Protein AF-A0A2T9ZPB0-F1 (afdb_monomer)

Sequence (133 aa):
HLSFKIADLP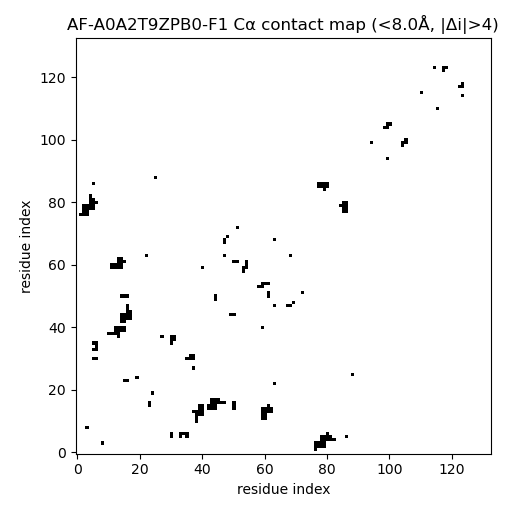ATPIILTGGGCGLNAALTTILKSKGVELHAYAGQALTYQVIEDWVSLGIGAGILPKAKISAENKASYPLFMEKDEPACFSFEWSWQPECTEHAHVKSFIDYIQTTVPALVSGQAKTADQQGVG

Radius of gyration: 19.58 Å; Cα contacts (8 Å, |Δi|>4): 117; chains: 1; bounding box: 45×32×64 Å

pLDDT: mean 84.27, std 14.15, range [34.09, 96.69]

Secondary structure (DSSP, 8-state):
---EEGGG--SSPEEEESSS-HHHHHHHHHHHHTT----EEEEEESSHHHHHHHHHTTS-B----GGGS-TT------EEEETTEE----------GGGGGSHHHHHHHHHHHHHHHHHHTT-PPPS------

Foldseek 3Di:
DDEAELLRDDPFAEAAAPDDDVVVVLNCVLNVVSVHDHRHDPDHDNAVVSSVVCVVVVNGHYDDDPVRDDPPDPPDDFYANDVVHTDDDDDDDDDDPVCCPDPVNVVVVVCCVPQVVCVVVVNHDPPPDPDDD

Mean predicted aligned error: 8.41 Å

Solvent-accessible surface area (backbone atoms only — not comparable to full-atom values): 8585 Å² total; per-residue (Å²): 131,83,74,42,34,65,78,64,61,69,93,61,28,34,49,42,68,59,70,96,48,68,63,61,54,49,50,52,53,57,34,50,76,64,73,36,82,85,54,61,39,95,63,61,24,91,44,67,67,49,32,54,55,41,34,75,70,65,77,34,40,66,87,72,59,78,93,66,55,60,90,81,62,81,86,75,69,68,50,17,69,47,92,97,35,70,64,78,82,85,86,79,91,82,77,62,78,80,53,54,74,40,68,71,47,39,54,50,52,56,46,48,71,64,45,47,62,31,49,76,71,72,65,58,76,79,94,78,85,87,80,92,131

Structure (mmCIF, N/CA/C/O backbone):
data_AF-A0A2T9ZPB0-F1
#
_entry.id   AF-A0A2T9ZPB0-F1
#
loop_
_atom_site.group_PDB
_atom_site.id
_atom_site.type_symbol
_atom_site.label_atom_id
_atom_site.label_alt_id
_atom_site.label_comp_id
_atom_site.label_asym_id
_atom_site.label_entity_id
_atom_site.label_seq_id
_atom_site.pdbx_PDB_ins_code
_atom_site.Cartn_x
_atom_site.Cartn_y
_atom_site.Cartn_z
_atom_site.occupancy
_atom_site.B_iso_or_equiv
_atom_site.auth_seq_id
_atom_site.auth_comp_id
_atom_site.auth_asym_id
_atom_site.auth_atom_id
_atom_site.pdbx_PDB_model_num
ATOM 1 N N . HIS A 1 1 ? -15.042 14.788 9.660 1.00 48.44 1 HIS A N 1
ATOM 2 C CA . HIS A 1 1 ? -14.407 13.672 8.933 1.00 48.44 1 HIS A CA 1
ATOM 3 C C . HIS A 1 1 ? -13.489 12.980 9.927 1.00 48.44 1 HIS A C 1
ATOM 5 O O . HIS A 1 1 ? -12.721 13.687 10.568 1.00 48.44 1 HIS A O 1
ATOM 11 N N . LEU A 1 2 ? -13.631 11.673 10.155 1.00 58.41 2 LEU A N 1
ATOM 12 C CA . LEU A 1 2 ? -12.705 10.942 11.025 1.00 58.41 2 LEU A CA 1
ATOM 13 C C . LEU A 1 2 ? -11.356 10.866 10.300 1.00 58.41 2 LEU A C 1
ATOM 15 O O . LEU A 1 2 ? -11.298 10.378 9.170 1.00 58.41 2 LEU A O 1
ATOM 19 N N . SER A 1 3 ? -10.317 11.423 10.915 1.00 67.12 3 SER A N 1
ATOM 20 C CA . SER A 1 3 ? -8.932 11.307 10.460 1.00 67.12 3 SER A CA 1
ATOM 21 C C . SER A 1 3 ? -8.243 10.325 11.391 1.00 67.12 3 SER A C 1
ATOM 23 O O . SER A 1 3 ? -8.149 10.594 12.587 1.00 67.12 3 SER A O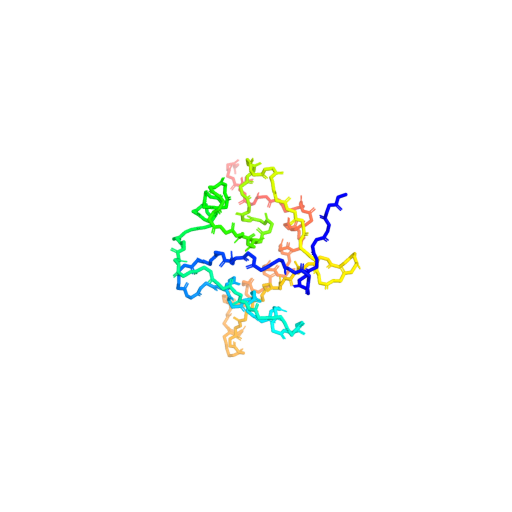 1
ATOM 25 N N . PHE A 1 4 ? -7.792 9.190 10.862 1.00 80.56 4 PHE A N 1
ATOM 26 C CA . PHE A 1 4 ? -7.016 8.229 11.639 1.00 80.56 4 PHE A CA 1
ATOM 27 C C . PHE A 1 4 ? -5.539 8.532 11.443 1.00 80.56 4 PHE A C 1
ATOM 29 O O . PHE A 1 4 ? -5.060 8.573 10.307 1.00 80.56 4 PHE A O 1
ATOM 36 N N . LYS A 1 5 ? -4.818 8.755 12.541 1.00 90.69 5 LYS A N 1
ATOM 37 C CA . LYS A 1 5 ? -3.360 8.721 12.500 1.00 90.69 5 LYS A CA 1
ATOM 38 C C . LYS A 1 5 ? -2.892 7.280 12.601 1.00 90.69 5 LYS A C 1
ATOM 40 O O . LYS A 1 5 ? -3.533 6.467 13.259 1.00 90.69 5 LYS A O 1
ATOM 45 N N . ILE A 1 6 ? -1.736 6.987 12.021 1.00 89.44 6 ILE A N 1
ATOM 46 C CA . ILE A 1 6 ? -1.095 5.675 12.169 1.00 89.44 6 ILE A CA 1
ATOM 47 C C . ILE A 1 6 ? -0.826 5.334 13.635 1.00 89.44 6 ILE A C 1
ATOM 49 O O . ILE A 1 6 ? -1.002 4.186 14.028 1.00 89.44 6 ILE A O 1
ATOM 53 N N . ALA A 1 7 ? -0.464 6.331 14.444 1.00 88.06 7 ALA A N 1
ATOM 54 C CA . ALA A 1 7 ? -0.258 6.170 15.883 1.00 88.06 7 ALA A CA 1
ATOM 55 C C . ALA A 1 7 ? -1.541 5.820 16.660 1.00 88.06 7 ALA A C 1
ATOM 57 O O . ALA A 1 7 ? -1.459 5.222 17.727 1.00 88.06 7 ALA A O 1
ATOM 58 N N . ASP A 1 8 ? -2.709 6.156 16.107 1.00 87.88 8 ASP A N 1
ATOM 59 C CA . ASP A 1 8 ? -4.010 6.064 16.776 1.00 87.88 8 ASP A CA 1
ATOM 60 C C . ASP A 1 8 ? -4.889 4.957 16.165 1.00 87.88 8 ASP A C 1
ATOM 62 O O . ASP A 1 8 ? -6.122 5.015 16.227 1.00 87.88 8 ASP A O 1
ATOM 66 N N . LEU A 1 9 ? -4.274 3.963 15.513 1.00 85.88 9 LEU A N 1
ATOM 67 C CA . LEU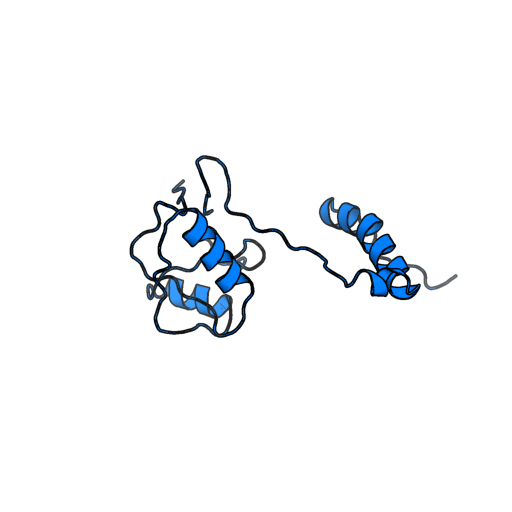 A 1 9 ? -5.016 2.846 14.938 1.00 85.88 9 LEU A CA 1
ATOM 68 C C . LEU A 1 9 ? -5.723 2.042 16.044 1.00 85.88 9 LEU A C 1
ATOM 70 O O . LEU A 1 9 ? -5.131 1.764 17.089 1.00 85.88 9 LEU A O 1
ATOM 74 N N . PRO A 1 10 ? -6.988 1.639 15.831 1.00 85.06 10 PRO A N 1
ATOM 75 C CA . PRO A 1 10 ? -7.696 0.803 16.788 1.00 85.06 10 PRO A CA 1
ATOM 76 C C . PRO A 1 10 ? -7.054 -0.587 16.872 1.00 85.06 10 PRO A C 1
ATOM 78 O O . PRO A 1 10 ? -6.433 -1.054 15.922 1.00 85.06 10 PRO A O 1
ATOM 81 N N . ALA A 1 11 ? -7.321 -1.316 17.959 1.00 87.62 11 ALA A N 1
ATOM 82 C CA . ALA A 1 11 ? -6.862 -2.700 18.150 1.00 87.62 11 ALA A CA 1
ATOM 83 C C . ALA A 1 11 ? -7.485 -3.722 17.169 1.00 87.62 11 ALA A C 1
ATOM 85 O O . ALA A 1 11 ? -7.273 -4.926 17.300 1.00 87.62 11 ALA A O 1
ATOM 86 N N . THR A 1 12 ? -8.292 -3.263 16.209 1.00 92.19 12 THR A N 1
ATOM 87 C CA . THR A 1 12 ? -8.868 -4.114 15.164 1.00 92.19 12 THR A CA 1
ATOM 88 C C . THR A 1 12 ? -7.740 -4.682 14.301 1.00 92.19 12 THR A C 1
ATOM 90 O O . THR A 1 12 ? -6.911 -3.909 13.819 1.00 92.19 12 THR A O 1
ATOM 93 N N . PRO A 1 13 ? -7.694 -6.004 14.072 1.00 94.75 13 PRO A N 1
ATOM 94 C CA . PRO A 1 13 ? -6.613 -6.602 13.307 1.00 94.75 13 PRO A CA 1
ATOM 95 C C . PRO A 1 13 ? -6.630 -6.128 11.848 1.00 94.75 13 PRO A C 1
ATOM 97 O O . PRO A 1 13 ? -7.689 -6.030 11.220 1.00 94.75 13 PRO A O 1
ATOM 100 N N . ILE A 1 14 ? -5.445 -5.862 11.302 1.00 94.44 14 ILE A N 1
ATOM 101 C CA . ILE A 1 14 ? -5.241 -5.452 9.914 1.00 94.44 14 ILE A CA 1
ATOM 102 C C . ILE A 1 14 ? -5.133 -6.693 9.029 1.00 94.44 14 ILE A C 1
ATOM 104 O O . ILE A 1 14 ? -4.279 -7.556 9.237 1.00 94.44 14 ILE A O 1
ATOM 108 N N . ILE A 1 15 ? -5.990 -6.775 8.019 1.00 95.38 15 ILE A N 1
ATOM 109 C CA . ILE A 1 15 ? -5.967 -7.838 7.019 1.00 95.38 15 ILE A CA 1
ATOM 110 C C . ILE A 1 15 ? -4.861 -7.525 6.013 1.00 95.38 15 ILE A C 1
ATOM 112 O O . ILE A 1 15 ? -4.833 -6.454 5.404 1.00 95.38 15 ILE A O 1
ATOM 116 N N . LEU A 1 16 ? -3.949 -8.477 5.834 1.00 93.62 16 LEU A N 1
ATOM 117 C CA . LEU A 1 16 ? -2.825 -8.370 4.911 1.00 93.62 16 LEU A CA 1
ATOM 118 C C . LEU A 1 16 ? -3.017 -9.301 3.716 1.00 93.62 16 LEU A C 1
ATOM 120 O O . LEU A 1 16 ? -3.719 -10.313 3.789 1.00 93.62 16 LEU A O 1
ATOM 124 N N . THR A 1 17 ? -2.346 -8.976 2.615 1.00 90.81 17 THR A N 1
ATOM 125 C CA . THR A 1 17 ? -2.253 -9.901 1.479 1.00 90.81 17 THR A CA 1
ATOM 126 C C . THR A 1 17 ? -1.270 -11.036 1.771 1.00 90.81 17 THR A C 1
ATOM 128 O O . THR A 1 17 ? -0.334 -10.865 2.556 1.00 90.81 17 THR A O 1
ATOM 131 N N . GLY A 1 18 ? -1.470 -12.197 1.149 1.00 82.12 18 GLY A N 1
ATOM 132 C CA . GLY A 1 18 ? -0.549 -13.325 1.261 1.00 82.12 18 GLY A CA 1
ATOM 133 C C . GLY A 1 18 ? 0.716 -13.149 0.422 1.00 82.12 18 GLY A C 1
ATOM 134 O O . GLY A 1 18 ? 0.625 -12.898 -0.774 1.00 82.12 18 GLY A O 1
ATOM 135 N N . GLY A 1 19 ? 1.883 -13.326 1.057 1.00 60.78 19 GLY A N 1
ATOM 136 C CA . GLY A 1 19 ? 3.207 -13.404 0.421 1.00 60.78 19 GLY A CA 1
ATOM 137 C C . GLY A 1 19 ? 3.765 -12.085 -0.136 1.00 60.78 19 GLY A C 1
ATOM 138 O O . GLY A 1 19 ? 3.080 -11.378 -0.857 1.00 60.78 19 GLY A O 1
ATOM 139 N N . GLY A 1 20 ? 5.032 -11.771 0.181 1.00 60.25 20 GLY A N 1
ATOM 140 C CA . GLY A 1 20 ? 5.953 -10.897 -0.583 1.00 60.25 20 GLY A CA 1
ATOM 141 C C . GLY A 1 20 ? 5.495 -9.503 -1.045 1.00 60.25 20 GLY A C 1
ATOM 142 O O . GLY A 1 20 ? 6.225 -8.847 -1.783 1.00 60.25 20 GLY A O 1
ATOM 143 N N . CYS A 1 21 ? 4.305 -9.044 -0.669 1.00 71.38 21 CYS A N 1
ATOM 144 C CA . CYS A 1 21 ? 3.709 -7.847 -1.227 1.00 71.38 21 CYS A CA 1
ATOM 145 C C . CYS A 1 21 ? 4.415 -6.614 -0.668 1.00 71.38 21 CYS A C 1
ATOM 147 O O . CYS A 1 21 ? 4.496 -6.432 0.551 1.00 71.38 21 CYS A O 1
ATOM 149 N N . GLY A 1 22 ? 4.882 -5.739 -1.565 1.00 82.62 22 GLY A N 1
ATOM 150 C CA . GLY A 1 22 ? 5.530 -4.479 -1.196 1.00 82.62 22 GLY A CA 1
ATOM 151 C C . GLY A 1 22 ? 4.681 -3.622 -0.252 1.00 82.62 22 GLY A C 1
ATOM 152 O O . GLY A 1 22 ? 5.233 -2.913 0.582 1.00 82.62 22 GLY A O 1
ATOM 153 N N . LEU A 1 23 ? 3.348 -3.756 -0.296 1.00 88.75 23 LEU A N 1
ATOM 154 C CA . LEU A 1 23 ? 2.452 -3.078 0.640 1.00 88.75 23 LEU A CA 1
ATOM 155 C C . LEU A 1 23 ? 2.632 -3.559 2.086 1.00 88.75 23 LEU A C 1
ATOM 157 O O . LEU A 1 23 ? 2.730 -2.730 2.984 1.00 88.75 23 LEU A O 1
ATOM 161 N N . ASN A 1 24 ? 2.712 -4.871 2.330 1.00 89.88 24 ASN A N 1
ATOM 162 C CA . ASN A 1 24 ? 2.889 -5.401 3.687 1.00 89.88 24 ASN A CA 1
ATOM 163 C C . ASN A 1 24 ? 4.218 -4.912 4.289 1.00 89.88 24 ASN A C 1
ATOM 165 O O . ASN A 1 24 ? 4.276 -4.544 5.465 1.00 89.88 24 ASN A O 1
ATOM 169 N N . ALA A 1 25 ? 5.277 -4.874 3.471 1.00 88.44 25 ALA A N 1
ATOM 170 C CA . ALA A 1 25 ? 6.577 -4.341 3.867 1.00 88.44 25 ALA A CA 1
ATOM 171 C C . ALA A 1 25 ? 6.507 -2.832 4.154 1.00 88.44 25 ALA A C 1
ATOM 173 O O . ALA A 1 25 ? 6.974 -2.395 5.204 1.00 88.44 25 ALA A O 1
ATOM 174 N N . ALA A 1 26 ? 5.869 -2.050 3.276 1.00 89.31 26 ALA A N 1
ATOM 175 C CA . ALA A 1 26 ? 5.683 -0.614 3.469 1.00 89.31 26 ALA A CA 1
ATOM 176 C C . ALA A 1 26 ? 4.905 -0.310 4.758 1.00 89.31 26 ALA A C 1
ATOM 178 O O . ALA A 1 26 ? 5.366 0.485 5.573 1.00 89.31 26 ALA A O 1
ATOM 179 N N . LEU A 1 27 ? 3.781 -0.994 4.995 1.00 90.25 27 LEU A N 1
ATOM 180 C CA . LEU A 1 27 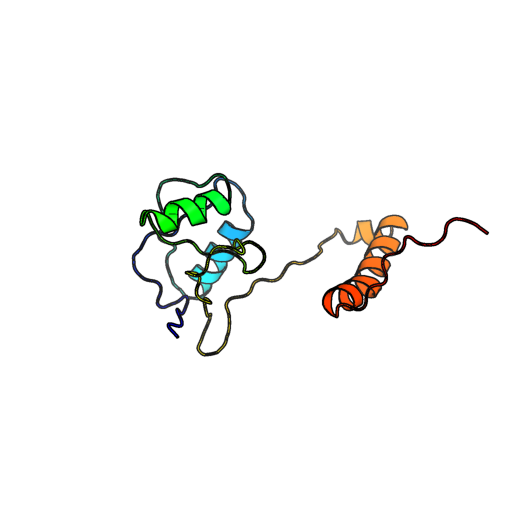? 2.996 -0.841 6.223 1.00 90.25 27 LEU A CA 1
ATOM 181 C C . LEU A 1 27 ? 3.818 -1.194 7.460 1.00 90.25 27 LEU A C 1
ATOM 183 O O . LEU A 1 27 ? 3.850 -0.419 8.410 1.00 90.25 27 LEU A O 1
ATOM 187 N N . THR A 1 28 ? 4.541 -2.315 7.433 1.00 90.31 28 THR A N 1
ATOM 188 C CA . THR A 1 28 ? 5.415 -2.713 8.546 1.00 90.31 28 THR A CA 1
ATOM 189 C C . THR A 1 28 ? 6.455 -1.635 8.852 1.00 90.31 28 THR A C 1
ATOM 191 O O . THR A 1 28 ? 6.657 -1.294 10.015 1.00 90.31 28 THR A O 1
ATOM 194 N N . THR A 1 29 ? 7.104 -1.076 7.828 1.00 90.06 29 THR A N 1
ATOM 195 C CA . THR A 1 29 ? 8.103 -0.009 7.986 1.00 90.06 29 THR A CA 1
ATOM 196 C C . THR A 1 29 ? 7.485 1.269 8.547 1.00 90.06 29 THR A C 1
ATOM 198 O O . THR A 1 29 ? 8.040 1.858 9.473 1.00 90.06 29 THR A O 1
ATOM 201 N N . ILE A 1 30 ? 6.327 1.684 8.028 1.00 90.62 30 ILE A N 1
ATOM 202 C CA . ILE A 1 30 ? 5.645 2.907 8.461 1.00 90.62 30 ILE A CA 1
ATOM 203 C C . ILE A 1 30 ? 5.140 2.779 9.907 1.00 90.62 30 ILE A C 1
ATOM 205 O O . ILE A 1 30 ? 5.327 3.695 10.702 1.00 90.62 30 ILE A O 1
ATOM 209 N N . LEU A 1 31 ? 4.530 1.651 10.280 1.00 90.75 31 LEU A N 1
ATOM 210 C CA . LEU A 1 31 ? 4.057 1.445 11.652 1.00 90.75 31 LEU A CA 1
ATOM 211 C C . LEU A 1 31 ? 5.234 1.393 12.636 1.00 90.75 31 LEU A C 1
ATOM 213 O O . LEU A 1 31 ? 5.212 2.075 13.661 1.00 90.75 31 LEU A O 1
ATOM 217 N N . LYS A 1 32 ? 6.314 0.679 12.282 1.00 90.75 32 LYS A N 1
ATOM 218 C CA . LYS A 1 32 ? 7.537 0.630 13.097 1.00 90.75 32 LYS A CA 1
ATOM 219 C C . LYS A 1 32 ? 8.175 2.004 13.293 1.00 90.75 32 LYS A C 1
ATOM 221 O O . LYS A 1 32 ? 8.626 2.288 14.398 1.00 90.75 32 LYS A O 1
ATOM 226 N N . SER A 1 33 ? 8.199 2.866 12.272 1.00 90.44 33 SER A N 1
ATOM 227 C CA . SER A 1 33 ? 8.770 4.218 12.402 1.00 90.44 33 SER A CA 1
ATOM 228 C C . SER A 1 33 ? 7.982 5.115 13.365 1.00 90.44 33 SER A C 1
ATOM 230 O O . SER A 1 33 ? 8.533 6.079 13.895 1.00 90.44 33 SER A O 1
ATOM 232 N N . LYS A 1 34 ? 6.719 4.769 13.642 1.00 90.06 34 LYS A N 1
ATOM 233 C CA . LYS A 1 34 ? 5.853 5.420 14.634 1.00 90.06 34 LYS A CA 1
ATOM 234 C C . LYS A 1 34 ? 5.775 4.674 15.972 1.00 90.06 34 LYS A C 1
ATOM 236 O O . LYS A 1 34 ? 5.026 5.093 16.845 1.00 90.06 34 LYS A O 1
ATOM 241 N N . GLY A 1 35 ? 6.537 3.591 16.149 1.00 89.75 35 GLY A N 1
ATOM 242 C CA . GLY A 1 35 ? 6.501 2.774 17.366 1.00 89.75 35 GLY A CA 1
ATOM 243 C C . GLY A 1 35 ? 5.196 1.993 17.553 1.00 89.75 35 GLY A C 1
ATOM 244 O O . GLY A 1 35 ? 4.887 1.590 18.670 1.00 89.75 35 GLY A O 1
ATOM 245 N N . VAL A 1 36 ? 4.433 1.785 16.477 1.00 90.75 36 VAL A N 1
ATOM 246 C CA . VAL A 1 36 ? 3.167 1.045 16.483 1.00 90.75 36 VAL A CA 1
ATOM 247 C C . VAL A 1 36 ? 3.429 -0.394 16.058 1.00 90.75 36 VAL A C 1
ATOM 249 O O . VAL A 1 36 ? 4.113 -0.651 15.065 1.00 90.75 36 VAL A O 1
ATOM 252 N N . GLU A 1 37 ? 2.871 -1.350 16.792 1.00 88.31 37 GLU A N 1
ATOM 253 C CA . GLU A 1 37 ? 2.920 -2.755 16.405 1.00 88.31 37 GLU A CA 1
ATOM 254 C C . GLU A 1 37 ? 1.819 -3.071 15.383 1.00 88.31 37 GLU A C 1
ATOM 256 O O . GLU A 1 37 ? 0.657 -2.708 15.556 1.00 88.31 37 GLU A O 1
ATOM 261 N N . LEU A 1 38 ? 2.175 -3.775 14.306 1.00 88.94 38 LEU A N 1
ATOM 262 C CA . LEU A 1 38 ? 1.202 -4.239 13.320 1.00 88.94 38 LEU A CA 1
ATOM 263 C C . LEU A 1 38 ? 0.468 -5.473 13.854 1.00 88.94 38 LEU A C 1
ATOM 265 O O . LEU A 1 38 ? 0.999 -6.582 13.829 1.00 88.94 38 LEU A O 1
ATOM 269 N N . HIS A 1 39 ? -0.771 -5.288 14.296 1.00 91.75 39 HIS A N 1
ATOM 270 C CA . HIS A 1 39 ? -1.645 -6.386 14.702 1.00 91.75 39 HIS A CA 1
ATOM 271 C C . HIS A 1 39 ? -2.321 -6.992 13.472 1.00 91.75 39 HIS A C 1
ATOM 273 O O . HIS A 1 39 ? -3.351 -6.505 13.015 1.00 91.75 39 HIS A O 1
ATOM 279 N N . ALA A 1 40 ? -1.717 -8.028 12.893 1.00 92.75 40 ALA A N 1
ATOM 280 C CA . ALA A 1 40 ? -2.235 -8.664 11.686 1.00 92.75 40 ALA A CA 1
ATOM 281 C C . ALA A 1 40 ? -3.361 -9.665 11.992 1.00 92.75 40 ALA A C 1
ATOM 283 O O . ALA A 1 40 ? -3.290 -10.434 12.952 1.00 92.75 40 ALA A O 1
ATOM 284 N N . TYR A 1 41 ? -4.377 -9.705 11.130 1.00 95.12 41 TYR A N 1
ATOM 285 C CA . TYR A 1 41 ? -5.318 -10.823 11.083 1.00 95.12 41 TYR A CA 1
ATOM 286 C C . TYR A 1 41 ? -4.569 -12.104 10.680 1.00 95.12 41 TYR A C 1
ATOM 288 O O . TYR A 1 41 ? -3.701 -12.071 9.809 1.00 95.12 41 TYR A O 1
ATOM 296 N N . ALA A 1 42 ? -4.894 -13.235 11.314 1.00 91.69 42 ALA A N 1
ATOM 297 C CA . ALA A 1 42 ? -4.167 -14.491 11.105 1.00 91.69 42 ALA A CA 1
ATOM 298 C C . ALA A 1 42 ? -4.335 -15.059 9.682 1.00 91.69 42 ALA A C 1
ATOM 300 O O . ALA A 1 42 ? -3.449 -15.753 9.182 1.00 91.69 42 ALA A O 1
ATOM 301 N N . GLY A 1 43 ? -5.469 -14.776 9.033 1.00 92.50 43 GLY A N 1
ATOM 302 C CA . GLY A 1 43 ? -5.705 -15.133 7.637 1.00 92.50 43 GLY A CA 1
ATOM 303 C C . GLY A 1 43 ? -5.051 -14.149 6.668 1.00 92.50 43 GLY A C 1
ATOM 304 O O . GLY A 1 43 ? -4.865 -12.973 6.973 1.00 92.50 43 GLY A O 1
ATOM 305 N N . GLN A 1 44 ? -4.742 -14.626 5.465 1.00 92.50 44 GLN A N 1
ATOM 306 C CA . GLN A 1 44 ? -4.161 -13.810 4.402 1.00 92.50 44 GLN A CA 1
ATOM 307 C C . GLN A 1 44 ? -5.123 -13.707 3.222 1.00 92.50 44 GLN A C 1
ATOM 309 O O . GLN A 1 44 ? -5.615 -14.718 2.720 1.00 92.50 44 GLN A O 1
ATOM 314 N N . ALA A 1 45 ? -5.374 -12.481 2.772 1.00 93.12 45 ALA A N 1
ATOM 315 C CA . ALA A 1 45 ? -6.180 -12.224 1.589 1.00 93.12 45 ALA A CA 1
ATOM 316 C C . ALA A 1 45 ? -5.369 -12.486 0.310 1.00 93.12 45 ALA A C 1
ATOM 318 O O . ALA A 1 45 ? -4.182 -12.167 0.230 1.00 93.12 45 ALA A O 1
ATOM 319 N N . LEU A 1 46 ? -6.014 -13.030 -0.723 1.00 91.06 46 LEU A N 1
ATOM 320 C CA . LEU A 1 46 ? -5.357 -13.291 -2.012 1.00 91.06 46 LEU A CA 1
ATOM 321 C C . LEU A 1 46 ? -5.191 -12.024 -2.860 1.00 91.06 46 LEU A C 1
ATOM 323 O O . LEU A 1 46 ? -4.266 -11.930 -3.662 1.00 91.06 46 LEU A O 1
ATOM 327 N N . THR A 1 47 ? -6.087 -11.050 -2.701 1.00 91.50 47 THR A N 1
ATOM 328 C CA . THR A 1 47 ? -6.105 -9.804 -3.476 1.00 91.50 47 THR A CA 1
ATOM 329 C C . THR A 1 47 ? -6.583 -8.642 -2.608 1.00 91.50 47 THR A C 1
ATOM 331 O O . THR A 1 47 ? -7.157 -8.852 -1.539 1.00 91.50 47 THR A O 1
ATOM 334 N N . TYR A 1 48 ? -6.392 -7.405 -3.077 1.00 93.25 48 TYR A N 1
ATOM 335 C CA . TYR A 1 48 ? -6.954 -6.227 -2.407 1.00 93.25 48 TYR A CA 1
ATOM 336 C C . TYR A 1 48 ? -8.486 -6.238 -2.386 1.00 93.25 48 TYR A C 1
ATOM 338 O O . TYR A 1 48 ? -9.064 -5.851 -1.379 1.00 93.25 48 TYR A O 1
ATOM 346 N N . GLN A 1 49 ? -9.136 -6.779 -3.423 1.00 93.38 49 GLN A N 1
ATOM 347 C CA . GLN A 1 49 ? -10.591 -6.940 -3.426 1.00 93.38 49 GLN A CA 1
ATOM 348 C C . GLN A 1 49 ? -11.057 -7.838 -2.274 1.00 93.38 49 GLN A C 1
ATOM 350 O O . GLN A 1 49 ? -11.983 -7.485 -1.559 1.00 93.38 49 GLN A O 1
ATOM 355 N N . VAL A 1 50 ? -10.356 -8.950 -2.024 1.00 94.81 50 VAL A N 1
ATOM 356 C CA . VAL A 1 50 ? -10.676 -9.842 -0.897 1.00 94.81 50 VAL A CA 1
ATOM 357 C C . VAL A 1 50 ? -10.500 -9.133 0.452 1.00 94.81 50 VAL A C 1
ATOM 359 O O . VAL A 1 50 ? -11.258 -9.403 1.380 1.00 94.81 50 VAL A O 1
ATOM 362 N N . ILE A 1 51 ? -9.545 -8.199 0.572 1.00 95.31 51 ILE A N 1
ATOM 363 C CA . ILE A 1 51 ? -9.431 -7.348 1.768 1.00 95.31 51 ILE A CA 1
ATOM 364 C C . ILE A 1 51 ? -10.689 -6.494 1.928 1.00 95.31 51 ILE A C 1
ATOM 366 O O . ILE A 1 51 ? -11.263 -6.474 3.012 1.00 95.31 51 ILE A O 1
ATOM 370 N N . GLU A 1 52 ? -11.127 -5.805 0.873 1.00 95.88 52 GLU A N 1
ATOM 371 C CA . GLU A 1 52 ? -12.336 -4.971 0.919 1.00 95.88 52 GLU A CA 1
ATOM 372 C C . GLU A 1 52 ? -13.583 -5.793 1.278 1.00 95.88 52 GLU A C 1
ATOM 374 O O . GLU A 1 52 ? -14.358 -5.384 2.146 1.00 95.88 52 GLU A O 1
ATOM 379 N N . ASP A 1 53 ? -13.722 -6.987 0.701 1.00 95.44 53 ASP A N 1
ATOM 380 C CA . ASP A 1 53 ? -14.821 -7.903 0.999 1.00 95.44 53 ASP A CA 1
ATOM 381 C C . ASP A 1 53 ? -14.810 -8.304 2.485 1.00 95.44 53 ASP A C 1
ATOM 383 O O . ASP A 1 53 ? -15.827 -8.207 3.171 1.00 95.44 53 ASP A O 1
ATOM 387 N N . TRP A 1 54 ? -13.656 -8.687 3.037 1.00 96.69 54 TRP A N 1
ATOM 388 C CA . TRP A 1 54 ? -13.538 -9.079 4.447 1.00 96.69 54 TRP A CA 1
ATOM 389 C C . TRP A 1 54 ? -13.742 -7.915 5.421 1.00 96.69 54 TRP A C 1
ATOM 391 O O . TRP A 1 54 ? -14.318 -8.109 6.495 1.00 96.69 54 TRP A O 1
ATOM 401 N N . VAL A 1 55 ? -13.322 -6.703 5.047 1.00 95.69 55 VAL A N 1
ATOM 402 C CA . VAL A 1 55 ? -13.619 -5.478 5.805 1.00 95.69 55 VAL A CA 1
ATOM 403 C C . VAL A 1 55 ? -15.125 -5.223 5.833 1.00 95.69 55 VAL A C 1
ATOM 405 O O . VAL A 1 55 ? -15.669 -4.927 6.895 1.00 95.69 55 VAL A O 1
ATOM 408 N N . SER A 1 56 ? -15.822 -5.401 4.705 1.00 94.88 56 SER A N 1
ATOM 409 C CA . SER A 1 56 ? -17.280 -5.226 4.629 1.00 94.88 56 SER A CA 1
ATOM 410 C C . SER A 1 56 ? -18.050 -6.221 5.510 1.00 94.88 56 SER A C 1
ATOM 412 O O . SER A 1 56 ? -19.127 -5.902 6.011 1.00 94.88 56 SER A O 1
ATOM 414 N N . LEU A 1 57 ? -17.465 -7.399 5.756 1.00 95.44 57 LEU A N 1
ATOM 415 C CA . LEU A 1 57 ? -17.989 -8.426 6.659 1.00 95.44 57 LEU A CA 1
ATOM 416 C C . LEU A 1 57 ? -17.619 -8.195 8.136 1.00 95.44 57 LEU A C 1
ATOM 418 O O . LEU A 1 57 ? -18.059 -8.955 8.996 1.00 95.44 57 LEU A O 1
ATOM 422 N N . GLY A 1 58 ? -16.810 -7.178 8.450 1.00 94.62 58 GLY A N 1
ATOM 423 C CA . GLY A 1 58 ? -16.402 -6.862 9.822 1.00 94.62 58 GLY A CA 1
ATOM 424 C C . GLY A 1 58 ? -15.340 -7.798 10.413 1.00 94.62 58 GLY A C 1
ATOM 425 O O . GLY A 1 58 ? -15.190 -7.850 11.631 1.00 94.62 58 GLY A O 1
ATOM 426 N N . ILE A 1 59 ? -14.597 -8.536 9.582 1.00 95.62 59 ILE A N 1
ATOM 427 C CA . ILE A 1 59 ? -13.552 -9.480 10.031 1.00 95.62 59 ILE A CA 1
ATOM 428 C C . ILE A 1 59 ? -12.327 -8.740 10.598 1.00 95.62 59 ILE A C 1
ATOM 430 O O . ILE A 1 59 ? -11.643 -9.235 11.494 1.00 95.62 59 ILE A O 1
ATOM 434 N N . GLY A 1 60 ? -12.047 -7.550 10.074 1.00 94.62 60 GLY A N 1
ATOM 435 C CA . GLY A 1 60 ? -10.914 -6.718 10.455 1.00 94.62 60 GLY A CA 1
ATOM 436 C C . GLY A 1 60 ? -10.912 -5.406 9.678 1.00 94.62 60 GLY A C 1
ATOM 437 O O . GLY A 1 60 ? -11.908 -5.040 9.055 1.00 94.62 60 GLY A O 1
ATOM 438 N N . ALA A 1 61 ? -9.781 -4.706 9.699 1.00 94.44 61 ALA A N 1
ATOM 439 C CA . ALA A 1 61 ? -9.570 -3.475 8.944 1.00 94.44 61 ALA A CA 1
ATOM 440 C C . ALA A 1 61 ? -8.601 -3.696 7.773 1.00 94.44 61 ALA A C 1
ATOM 442 O O . ALA A 1 61 ? -7.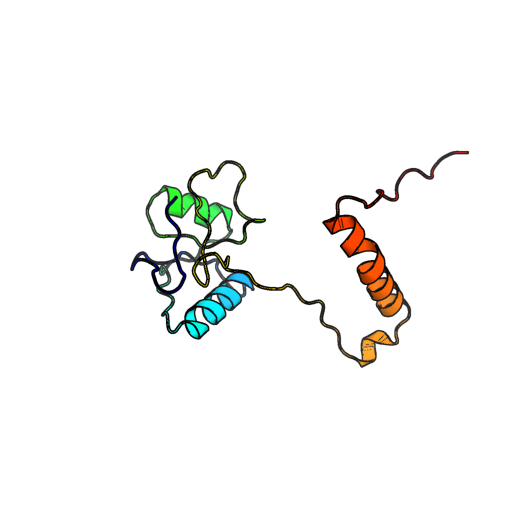741 -4.574 7.813 1.00 94.44 61 ALA A O 1
ATOM 443 N N . GLY A 1 62 ? -8.725 -2.880 6.727 1.00 93.62 62 GLY A N 1
ATOM 444 C CA . GLY A 1 62 ? -7.839 -2.893 5.564 1.00 93.62 62 GLY A CA 1
ATOM 445 C C . GLY A 1 62 ? -7.132 -1.552 5.409 1.00 93.62 62 GLY A C 1
ATOM 446 O O . GLY A 1 62 ? -7.762 -0.504 5.536 1.00 93.62 62 GLY A O 1
ATOM 447 N N . ILE A 1 63 ? -5.833 -1.581 5.110 1.00 93.62 63 ILE A N 1
ATOM 448 C CA . ILE A 1 63 ? -5.062 -0.390 4.736 1.00 93.62 63 ILE A CA 1
ATOM 449 C C . ILE A 1 63 ? -4.548 -0.605 3.317 1.00 93.62 63 ILE A C 1
ATOM 451 O O . ILE A 1 63 ? -3.720 -1.483 3.081 1.00 93.62 63 ILE A O 1
ATOM 455 N N . LEU A 1 64 ? -5.052 0.188 2.372 1.00 92.94 64 LEU A N 1
ATOM 456 C CA . LEU A 1 64 ? -4.767 0.046 0.946 1.00 92.94 64 LEU A CA 1
ATOM 457 C C . LEU A 1 64 ? -4.246 1.364 0.357 1.00 92.94 64 LEU A C 1
ATOM 459 O O . LEU A 1 64 ? -4.679 2.440 0.778 1.00 92.94 64 LEU A O 1
ATOM 463 N N . PRO A 1 65 ? -3.365 1.318 -0.660 1.00 91.62 65 PRO A N 1
ATOM 464 C CA . PRO A 1 65 ? -3.040 2.496 -1.450 1.00 91.62 65 PRO A CA 1
ATOM 465 C C . PRO A 1 65 ? -4.301 3.038 -2.120 1.00 91.62 65 PRO A C 1
ATOM 467 O O . PRO A 1 65 ? -5.073 2.268 -2.686 1.00 91.62 65 PRO A O 1
ATOM 470 N N . LYS A 1 66 ? -4.463 4.365 -2.160 1.00 90.94 66 LYS A N 1
ATOM 471 C CA . LYS A 1 66 ? -5.628 5.020 -2.785 1.00 90.94 66 LYS A CA 1
ATOM 472 C C . LYS A 1 66 ? -5.921 4.509 -4.203 1.00 90.94 66 LYS A C 1
ATOM 474 O O . LYS A 1 66 ? -7.073 4.307 -4.553 1.00 90.94 66 LYS A O 1
ATOM 479 N N . ALA A 1 67 ? -4.881 4.266 -5.001 1.00 88.62 67 ALA A N 1
ATOM 480 C CA . ALA A 1 67 ? -4.998 3.771 -6.376 1.00 88.62 67 ALA A CA 1
ATOM 481 C C . ALA A 1 67 ? -5.481 2.309 -6.495 1.00 88.62 67 ALA A C 1
ATOM 483 O O . ALA A 1 67 ? -5.634 1.806 -7.605 1.00 88.62 67 ALA A O 1
ATOM 484 N N . LYS A 1 68 ? -5.637 1.601 -5.373 1.00 90.56 68 LYS A N 1
ATOM 485 C CA . LYS A 1 68 ? -6.032 0.189 -5.300 1.00 90.56 68 LYS A CA 1
ATOM 486 C C . LYS A 1 68 ? -7.362 -0.027 -4.579 1.00 90.56 68 LYS A C 1
ATOM 488 O O . LYS A 1 68 ? -7.778 -1.173 -4.482 1.00 90.56 68 LYS A O 1
ATOM 493 N N . ILE A 1 69 ? -7.988 1.042 -4.088 1.00 92.62 69 ILE A N 1
ATOM 494 C CA . ILE A 1 69 ? -9.327 1.002 -3.495 1.00 92.62 69 ILE A CA 1
ATOM 495 C C . ILE A 1 69 ? -10.349 0.946 -4.634 1.00 92.62 69 ILE A C 1
ATOM 497 O O . ILE A 1 69 ? -10.249 1.734 -5.581 1.00 92.62 69 ILE A O 1
ATOM 501 N N . SER A 1 70 ? -11.314 0.028 -4.548 1.00 93.12 70 SER A N 1
ATOM 502 C CA . SER A 1 70 ? -12.420 -0.061 -5.506 1.00 93.12 70 SER A CA 1
ATOM 503 C C . SER A 1 70 ? -13.225 1.246 -5.577 1.00 93.12 70 SER A C 1
ATOM 505 O O . SER A 1 70 ? -13.377 1.974 -4.593 1.00 93.12 70 SER A O 1
ATOM 507 N N . ALA A 1 71 ? -13.760 1.578 -6.755 1.00 91.06 71 ALA A N 1
ATOM 508 C CA . ALA A 1 71 ? -14.531 2.813 -6.933 1.00 91.06 71 ALA A CA 1
ATOM 509 C C . ALA A 1 71 ? -15.861 2.779 -6.153 1.00 91.06 71 ALA A C 1
ATOM 511 O O . ALA A 1 71 ? -16.423 3.823 -5.791 1.00 91.06 71 ALA A O 1
ATOM 512 N N . GLU A 1 72 ? -16.357 1.572 -5.899 1.00 90.44 72 GLU A N 1
ATOM 513 C CA . GLU A 1 72 ? -17.588 1.245 -5.193 1.00 90.44 72 GLU A CA 1
ATOM 514 C C . GLU A 1 72 ? -17.438 1.412 -3.676 1.00 90.44 72 GLU A C 1
ATOM 516 O O . GLU A 1 72 ? -18.420 1.707 -2.992 1.00 90.44 72 GLU A O 1
ATOM 521 N N . ASN A 1 73 ? -16.219 1.304 -3.141 1.00 89.62 73 ASN A N 1
ATOM 522 C CA . ASN A 1 73 ? -15.971 1.444 -1.715 1.00 89.62 73 ASN A CA 1
ATOM 523 C C . ASN A 1 73 ? -16.063 2.906 -1.263 1.00 89.62 73 ASN A C 1
ATOM 525 O O . ASN A 1 73 ? -15.160 3.722 -1.448 1.00 89.62 73 ASN A O 1
ATOM 529 N N . LYS A 1 74 ? -17.197 3.240 -0.639 1.00 87.06 74 LYS A N 1
ATOM 530 C CA . LYS A 1 74 ? -17.462 4.565 -0.053 1.00 87.06 74 LYS A CA 1
ATOM 531 C C . LYS A 1 74 ? -17.090 4.664 1.428 1.00 87.06 74 LYS A C 1
ATOM 533 O O . LYS A 1 74 ? -17.230 5.737 2.006 1.00 87.06 74 LYS A O 1
ATOM 538 N N . ALA A 1 75 ? -16.631 3.570 2.035 1.00 88.25 75 ALA A N 1
ATOM 539 C CA . ALA A 1 75 ? -16.344 3.470 3.465 1.00 88.25 75 ALA A CA 1
ATOM 540 C C . ALA A 1 75 ? -14.842 3.590 3.793 1.00 88.25 75 ALA A C 1
ATOM 542 O O . ALA A 1 75 ? -14.428 3.313 4.917 1.00 88.25 75 ALA A O 1
ATOM 543 N N . SER A 1 76 ? -14.010 4.006 2.833 1.00 90.38 76 SER A N 1
ATOM 544 C CA . SER A 1 76 ? -12.583 4.247 3.056 1.00 90.38 76 SER A CA 1
ATOM 545 C C . SER A 1 76 ? -12.318 5.645 3.622 1.00 90.38 76 SER A C 1
ATOM 547 O O . SER A 1 76 ? -12.862 6.632 3.120 1.00 90.38 76 SER A O 1
ATOM 549 N N . TYR A 1 77 ? -11.404 5.745 4.588 1.00 89.31 77 TYR A N 1
ATOM 550 C CA . TYR A 1 77 ? -10.951 7.016 5.156 1.00 89.31 77 TYR A CA 1
ATOM 551 C C . TYR A 1 77 ? -9.442 7.203 4.946 1.00 89.31 77 TYR A C 1
ATOM 553 O O . TYR A 1 77 ? -8.698 6.222 4.988 1.00 89.31 77 TYR A O 1
ATOM 561 N N . PRO A 1 78 ? -8.970 8.443 4.723 1.00 90.25 78 PRO A N 1
ATOM 562 C CA . PRO A 1 78 ? -7.545 8.719 4.625 1.00 90.25 78 PRO A CA 1
ATOM 563 C C . PRO A 1 78 ? -6.831 8.429 5.950 1.00 90.25 78 PRO A C 1
ATOM 565 O O . PRO A 1 78 ? -7.303 8.797 7.029 1.00 90.25 78 PRO A O 1
ATOM 568 N N . LEU A 1 79 ? -5.674 7.783 5.828 1.00 90.81 79 LEU 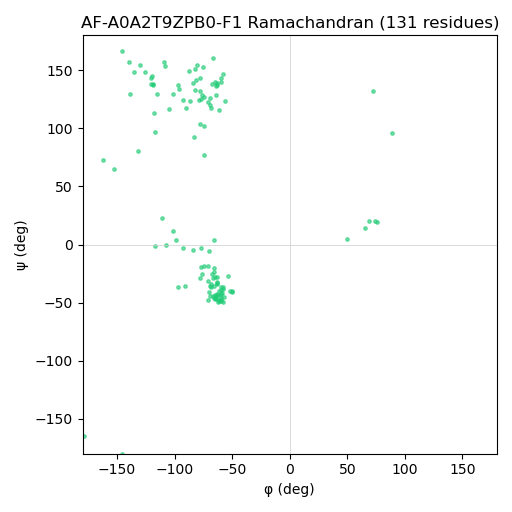A N 1
ATOM 569 C CA . LEU A 1 79 ? -4.745 7.503 6.913 1.00 90.81 79 LEU A CA 1
ATOM 570 C C . LEU A 1 79 ? -3.652 8.572 6.917 1.00 90.81 79 LEU A C 1
ATOM 572 O O . LEU A 1 79 ? -3.146 8.941 5.857 1.00 90.81 79 LEU A O 1
ATOM 576 N N . PHE A 1 80 ? -3.286 9.057 8.096 1.00 92.12 80 PHE A N 1
ATOM 577 C CA . PHE A 1 80 ? -2.350 10.163 8.261 1.00 92.12 80 PHE A CA 1
ATOM 578 C C . PHE A 1 80 ? -1.119 9.754 9.076 1.00 92.12 80 PHE A C 1
ATOM 580 O O . PHE A 1 80 ? -1.222 9.001 10.044 1.00 92.12 80 PHE A O 1
ATOM 587 N N . MET A 1 81 ? 0.046 10.283 8.705 1.00 90.12 81 MET A N 1
ATOM 588 C CA . MET A 1 81 ? 1.252 10.228 9.534 1.00 90.12 81 MET A CA 1
ATOM 589 C C . MET A 1 81 ? 1.102 11.143 10.743 1.00 90.12 81 MET A C 1
ATOM 591 O O . MET A 1 81 ? 1.357 10.722 11.867 1.00 90.12 81 MET A O 1
ATOM 595 N N . GLU A 1 82 ? 0.658 12.374 10.496 1.00 87.38 82 GLU A N 1
ATOM 596 C CA . GLU A 1 82 ? 0.380 13.416 11.479 1.00 87.38 82 GLU A CA 1
ATOM 597 C C . GLU A 1 82 ? -0.804 14.275 11.027 1.00 87.38 82 GLU A C 1
ATOM 599 O O . GLU A 1 82 ? -1.402 14.049 9.976 1.00 87.38 82 GLU A O 1
ATOM 604 N N . LYS A 1 83 ? -1.177 15.276 11.831 1.00 83.25 83 LYS A N 1
ATOM 605 C CA . LYS A 1 83 ? -2.250 16.197 11.453 1.00 83.25 83 LYS A CA 1
ATOM 606 C C . LYS A 1 83 ? -1.918 16.845 10.100 1.00 83.25 83 LYS A C 1
ATOM 608 O O . LYS A 1 83 ? -0.871 17.463 9.963 1.00 83.25 83 LYS A O 1
ATOM 613 N N . ASP A 1 84 ? -2.832 16.695 9.143 1.00 82.75 84 ASP A N 1
ATOM 614 C CA . ASP A 1 84 ? -2.734 17.232 7.780 1.00 82.75 84 ASP A CA 1
ATOM 615 C C . ASP A 1 84 ? -1.590 16.642 6.917 1.00 82.75 84 ASP A C 1
ATOM 617 O O . ASP A 1 84 ? -1.322 17.144 5.828 1.00 82.75 84 ASP A O 1
ATOM 621 N N . GLU A 1 85 ? -0.977 15.527 7.340 1.00 90.06 85 GLU A N 1
ATOM 622 C CA . GLU A 1 85 ? 0.060 14.801 6.590 1.00 90.06 85 GLU A CA 1
ATOM 623 C C . GLU A 1 85 ? -0.414 13.380 6.218 1.00 90.06 85 GLU A C 1
ATOM 625 O O . GLU A 1 85 ? -0.356 12.474 7.056 1.00 90.06 85 GLU A O 1
ATOM 630 N N . PRO A 1 86 ? -0.932 13.147 4.995 1.00 90.12 86 PRO A N 1
ATOM 631 C CA . PRO A 1 86 ? -1.362 11.818 4.564 1.00 90.12 86 PRO A CA 1
ATOM 632 C C . PRO A 1 86 ? -0.222 10.794 4.590 1.00 90.12 86 PRO A C 1
ATOM 634 O O . PRO A 1 86 ? 0.913 11.099 4.228 1.00 90.12 86 PRO A O 1
ATOM 637 N N . ALA A 1 87 ? -0.537 9.555 4.963 1.00 90.06 87 ALA A N 1
ATOM 638 C CA . ALA A 1 87 ? 0.396 8.442 4.872 1.00 90.06 87 ALA A CA 1
ATOM 639 C C . ALA A 1 87 ? 0.677 8.100 3.405 1.00 90.06 87 ALA A C 1
ATOM 641 O O . ALA A 1 87 ? -0.215 7.693 2.657 1.00 90.06 87 ALA A O 1
ATOM 642 N N . CYS A 1 88 ? 1.939 8.250 3.016 1.00 88.69 88 CYS A N 1
ATOM 643 C CA . CYS A 1 88 ? 2.426 8.022 1.663 1.00 88.69 88 CYS A CA 1
ATOM 644 C C . CYS A 1 88 ? 3.659 7.114 1.694 1.00 88.69 88 CYS A C 1
ATOM 646 O O . CYS A 1 88 ? 4.407 7.086 2.669 1.00 88.69 88 CYS A O 1
ATOM 648 N N . PHE A 1 89 ? 3.894 6.407 0.594 1.00 84.69 89 PHE A N 1
ATOM 649 C CA . PHE A 1 89 ? 5.162 5.745 0.309 1.00 84.69 89 PHE A CA 1
ATOM 650 C C . PHE A 1 89 ? 5.538 6.009 -1.150 1.00 84.69 89 PHE A C 1
ATOM 652 O O . PHE A 1 89 ? 4.660 6.196 -1.999 1.00 84.69 89 PHE A O 1
ATOM 659 N N . SER A 1 90 ? 6.837 6.077 -1.429 1.00 82.38 90 SER A N 1
ATOM 660 C CA . SER A 1 90 ? 7.367 6.306 -2.770 1.00 82.38 90 SER A CA 1
ATOM 661 C C . SER A 1 90 ? 7.532 4.991 -3.526 1.00 82.38 90 SER A C 1
ATOM 663 O O . SER A 1 90 ? 7.797 3.935 -2.950 1.00 82.38 90 SER A O 1
ATOM 665 N N . PHE A 1 91 ? 7.382 5.076 -4.845 1.00 79.44 91 PHE A N 1
ATOM 666 C CA . PHE A 1 91 ? 7.909 4.076 -5.760 1.00 79.44 91 PHE A CA 1
ATOM 667 C C . PHE A 1 91 ? 9.187 4.635 -6.360 1.00 79.44 91 PHE A C 1
ATOM 669 O O . PHE A 1 91 ? 9.198 5.760 -6.862 1.00 79.44 91 PHE A O 1
ATOM 676 N N . GLU A 1 92 ? 10.243 3.839 -6.313 1.00 84.25 92 GLU A N 1
ATOM 677 C CA . GLU A 1 92 ? 11.541 4.209 -6.850 1.00 84.25 92 GLU A CA 1
ATOM 678 C C . GLU A 1 92 ? 11.918 3.234 -7.953 1.00 84.25 92 GLU A C 1
ATOM 680 O O . GLU A 1 92 ? 11.697 2.025 -7.858 1.00 84.25 92 GLU A O 1
ATOM 685 N N . TRP A 1 93 ? 12.466 3.789 -9.026 1.00 84.50 93 TRP A N 1
ATOM 686 C CA . TRP A 1 93 ? 13.076 3.007 -10.083 1.00 84.50 93 TRP A CA 1
ATOM 687 C C . TRP A 1 93 ? 14.540 2.835 -9.707 1.00 84.50 93 TRP A C 1
ATOM 689 O O . TRP A 1 93 ? 15.266 3.819 -9.575 1.00 84.50 93 TRP A O 1
ATOM 699 N N . SER A 1 94 ? 14.958 1.593 -9.501 1.00 86.56 94 SER A N 1
ATOM 700 C CA . SER A 1 94 ? 16.328 1.269 -9.114 1.00 86.56 94 SER A CA 1
ATOM 701 C C . SER A 1 94 ? 16.952 0.355 -10.155 1.00 86.56 94 SER A C 1
ATOM 703 O O . SER A 1 94 ? 16.322 -0.585 -10.638 1.00 86.56 94 SER A O 1
ATOM 705 N N . TRP A 1 95 ? 18.206 0.623 -10.485 1.00 87.31 95 TRP A N 1
ATOM 706 C CA . TRP A 1 95 ? 19.008 -0.161 -11.416 1.00 87.31 95 TRP A CA 1
ATOM 707 C C . TRP A 1 95 ? 20.431 -0.276 -10.878 1.00 87.31 95 TRP A C 1
ATOM 709 O O . TRP A 1 95 ? 20.881 0.555 -10.087 1.00 87.31 95 TRP A O 1
ATOM 719 N N . GLN A 1 96 ? 21.144 -1.310 -11.316 1.00 87.81 96 GLN A N 1
ATOM 720 C CA . GLN A 1 96 ? 22.578 -1.404 -11.071 1.00 87.81 96 GLN A CA 1
ATOM 721 C C . GLN A 1 96 ? 23.297 -0.299 -11.864 1.00 87.81 96 GLN A C 1
ATOM 723 O O . GLN A 1 96 ? 22.911 -0.054 -13.015 1.00 87.81 96 GLN A O 1
ATOM 728 N N . PRO A 1 97 ? 24.298 0.390 -11.288 1.00 84.56 97 PRO A N 1
ATOM 729 C CA . PRO A 1 97 ? 25.016 1.463 -11.977 1.00 84.56 97 PRO A CA 1
ATOM 730 C C . PRO A 1 97 ? 25.545 1.038 -13.352 1.00 84.56 97 PRO A C 1
ATOM 732 O O . PRO A 1 97 ? 25.401 1.775 -14.325 1.00 84.56 97 PRO A O 1
ATOM 735 N N . GLU A 1 98 ? 26.048 -0.190 -13.453 1.00 86.62 98 GLU A N 1
ATOM 736 C CA . GLU A 1 98 ? 26.635 -0.775 -14.660 1.00 86.62 98 GLU A CA 1
ATOM 737 C C . GLU A 1 98 ? 25.604 -0.935 -15.788 1.00 86.62 98 GLU A C 1
ATOM 739 O O . GLU A 1 98 ? 25.940 -0.869 -16.968 1.00 86.62 98 GLU A O 1
ATOM 744 N N . CYS A 1 99 ? 24.319 -1.093 -15.450 1.00 83.00 99 CYS A N 1
ATOM 745 C CA . CYS A 1 99 ? 23.264 -1.252 -16.446 1.00 83.00 99 CYS A CA 1
ATOM 746 C C . CYS A 1 99 ? 22.904 0.057 -17.163 1.00 83.00 99 CYS A C 1
ATOM 748 O O . CYS A 1 99 ? 22.301 0.010 -18.234 1.00 83.00 99 CYS A O 1
ATOM 750 N N . THR A 1 100 ? 23.259 1.219 -16.605 1.00 83.50 100 THR A N 1
ATOM 751 C CA . THR A 1 100 ? 22.904 2.531 -17.183 1.00 83.50 100 THR A CA 1
ATOM 752 C C . THR A 1 100 ? 23.656 2.861 -18.467 1.00 83.50 100 THR A C 1
ATOM 754 O O . THR A 1 100 ? 23.207 3.704 -19.244 1.00 83.50 100 THR A O 1
ATOM 757 N N . GLU A 1 101 ? 24.769 2.173 -18.722 1.00 84.31 101 GLU A N 1
ATOM 758 C CA . GLU A 1 101 ? 25.579 2.356 -19.926 1.00 84.31 101 GLU A CA 1
ATOM 759 C C . GLU A 1 101 ? 24.961 1.677 -21.156 1.00 84.31 101 GLU A C 1
ATOM 761 O O . GLU A 1 101 ? 25.263 2.040 -22.297 1.00 84.31 101 GLU A O 1
ATOM 766 N N . HIS A 1 102 ? 24.052 0.717 -20.958 1.00 90.56 102 HIS A N 1
ATOM 767 C CA . HIS A 1 102 ? 23.352 0.086 -22.066 1.00 90.56 102 HIS A CA 1
ATOM 768 C C . HIS A 1 102 ? 22.389 1.073 -22.728 1.00 90.56 102 HIS A C 1
ATOM 770 O O . HIS A 1 102 ? 21.484 1.610 -22.088 1.00 90.56 102 HIS A O 1
ATOM 776 N N . ALA A 1 103 ? 22.524 1.240 -24.047 1.00 90.44 103 ALA A N 1
ATOM 777 C CA . ALA A 1 103 ? 21.728 2.190 -24.825 1.00 90.44 103 ALA A CA 1
ATOM 778 C C . ALA A 1 103 ? 20.213 2.067 -24.578 1.00 90.44 103 ALA A C 1
ATOM 780 O O . ALA A 1 103 ? 19.537 3.078 -24.424 1.00 90.44 103 ALA A O 1
ATOM 781 N N . HIS A 1 104 ? 19.686 0.842 -24.469 1.00 90.25 104 HIS A N 1
ATOM 782 C CA . HIS A 1 104 ? 18.260 0.614 -24.223 1.00 90.25 104 HIS A CA 1
ATOM 783 C C . HIS A 1 104 ? 17.812 1.047 -22.816 1.00 90.25 104 HIS A C 1
ATOM 785 O O . HIS A 1 104 ? 16.719 1.589 -22.671 1.00 90.25 104 HIS A O 1
ATOM 791 N N . VAL A 1 105 ? 18.652 0.865 -21.789 1.00 89.94 105 VAL A N 1
ATOM 792 C CA . VAL A 1 105 ? 18.366 1.326 -20.420 1.00 89.94 105 VAL A CA 1
ATOM 793 C C . VAL A 1 105 ? 18.407 2.847 -20.369 1.00 89.94 105 VAL A C 1
ATOM 795 O O . VAL A 1 105 ? 17.487 3.461 -19.839 1.00 89.94 105 VAL A O 1
ATOM 798 N N . LYS A 1 106 ? 19.415 3.464 -20.994 1.00 89.50 106 LYS A N 1
ATOM 799 C CA . LYS A 1 106 ? 19.516 4.921 -21.103 1.00 89.50 106 LYS A CA 1
ATOM 800 C C . LYS A 1 106 ? 18.295 5.529 -21.797 1.00 89.50 106 LYS A C 1
ATOM 802 O O . LYS A 1 106 ? 17.671 6.423 -21.240 1.00 89.50 106 LYS A O 1
ATOM 807 N N . SER A 1 107 ? 17.896 4.993 -22.953 1.00 90.19 107 SER A N 1
ATOM 808 C CA . SER A 1 107 ? 16.688 5.449 -23.653 1.00 90.19 107 SER A CA 1
ATOM 809 C C . SER A 1 107 ? 15.423 5.298 -22.806 1.00 90.19 107 SER A C 1
ATOM 811 O O . SER A 1 107 ? 1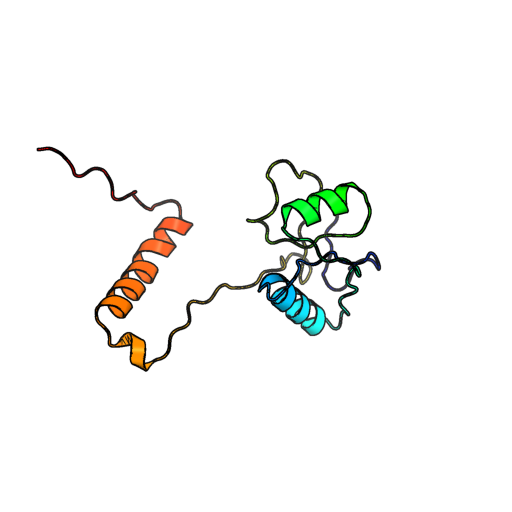4.550 6.160 -22.857 1.00 90.19 107 SER A O 1
ATOM 813 N N . PHE A 1 108 ? 15.315 4.231 -22.011 1.00 90.00 108 PHE A N 1
ATOM 814 C CA . PHE A 1 108 ? 14.178 4.041 -21.113 1.00 90.00 108 PHE A CA 1
ATOM 815 C C . PHE A 1 108 ? 14.177 5.039 -19.945 1.00 90.00 108 PHE A C 1
ATOM 817 O O . PHE A 1 108 ? 13.127 5.592 -19.619 1.00 90.00 108 PHE A O 1
ATOM 824 N N . ILE A 1 109 ? 15.342 5.324 -19.355 1.00 89.69 109 ILE A N 1
ATOM 825 C CA . ILE A 1 109 ? 15.495 6.349 -18.313 1.00 89.69 109 ILE A CA 1
ATOM 826 C C . ILE A 1 109 ? 15.115 7.728 -18.868 1.00 89.69 109 ILE A C 1
ATOM 828 O O . ILE A 1 109 ? 14.293 8.416 -18.259 1.00 89.69 109 ILE A O 1
ATOM 832 N N . ASP A 1 110 ? 15.635 8.099 -20.041 1.00 89.38 110 ASP A N 1
ATOM 833 C CA . ASP A 1 110 ? 15.313 9.365 -20.714 1.00 89.38 110 ASP A CA 1
ATOM 834 C C . ASP A 1 110 ? 13.800 9.475 -20.993 1.00 89.38 110 ASP A C 1
ATOM 836 O O . ASP A 1 110 ? 13.179 10.519 -20.762 1.00 89.38 110 ASP A O 1
ATOM 840 N N . TYR A 1 111 ? 13.171 8.378 -21.432 1.00 89.81 111 TYR A N 1
ATOM 841 C CA . TYR A 1 111 ? 11.726 8.315 -21.655 1.00 89.81 111 TYR A CA 1
ATOM 842 C C . TYR A 1 111 ? 10.928 8.521 -20.363 1.00 89.81 111 TYR A C 1
ATOM 844 O O . TYR A 1 111 ? 9.994 9.324 -20.347 1.00 89.81 111 TYR A O 1
ATOM 852 N N . ILE A 1 112 ? 11.295 7.843 -19.269 1.00 88.50 112 ILE A N 1
ATOM 853 C CA . ILE A 1 112 ? 10.633 8.007 -17.967 1.00 88.50 112 ILE A CA 1
ATOM 854 C C . ILE A 1 112 ? 10.737 9.461 -17.501 1.00 88.50 112 ILE A C 1
ATOM 856 O O . ILE A 1 112 ? 9.725 10.057 -17.132 1.00 88.50 112 ILE A O 1
ATOM 860 N N . GLN A 1 113 ? 11.937 10.046 -17.551 1.00 87.38 113 GLN A N 1
ATOM 861 C CA . GLN A 1 113 ? 12.196 11.405 -17.065 1.00 87.38 113 GLN A CA 1
ATOM 862 C C . GLN A 1 113 ? 11.419 12.477 -17.837 1.00 87.38 113 GLN A C 1
ATOM 864 O O . GLN A 1 113 ? 11.014 13.480 -17.255 1.00 87.38 113 GLN A O 1
ATOM 869 N N . THR A 1 114 ? 11.186 12.266 -19.132 1.00 87.19 114 THR A N 1
ATOM 870 C CA . THR A 1 114 ? 10.480 13.228 -19.990 1.00 87.19 114 THR A CA 1
ATOM 871 C C . THR A 1 114 ? 8.971 12.991 -20.047 1.00 87.19 114 THR A C 1
ATOM 873 O O . THR A 1 114 ? 8.198 13.948 -20.086 1.00 87.19 114 THR A O 1
ATOM 876 N N . THR A 1 115 ? 8.529 11.732 -20.015 1.00 85.94 115 THR A N 1
ATOM 877 C CA . THR A 1 115 ? 7.131 11.364 -20.286 1.00 85.94 115 THR A CA 1
ATOM 878 C C . THR A 1 115 ? 6.306 11.185 -19.017 1.00 85.94 115 THR A C 1
ATOM 880 O O . THR A 1 115 ? 5.140 11.576 -18.993 1.00 85.94 115 THR A O 1
ATOM 883 N N . VAL A 1 116 ? 6.873 10.639 -17.935 1.00 83.75 116 VAL A N 1
ATOM 884 C CA . VAL A 1 116 ? 6.115 10.408 -16.690 1.00 83.75 116 VAL A CA 1
ATOM 885 C C . VAL A 1 116 ? 5.610 11.709 -16.060 1.00 83.75 116 VAL A C 1
ATOM 887 O O . VAL A 1 116 ? 4.433 11.742 -15.701 1.00 83.75 116 VAL A O 1
ATOM 890 N N . PRO A 1 117 ? 6.391 12.805 -15.975 1.00 83.06 117 PRO A N 1
ATOM 891 C CA . PRO A 1 117 ? 5.861 14.076 -15.481 1.00 83.06 117 PRO A CA 1
ATOM 892 C C . PRO A 1 117 ? 4.667 14.581 -16.301 1.00 83.06 117 PRO A C 1
ATOM 894 O O . PRO A 1 117 ? 3.691 15.057 -15.724 1.00 83.06 117 PRO A O 1
ATOM 897 N N . ALA A 1 118 ? 4.706 14.407 -17.628 1.00 81.25 118 ALA A N 1
ATOM 898 C CA . ALA A 1 118 ? 3.599 14.753 -18.517 1.00 81.25 118 ALA A CA 1
ATOM 899 C C . ALA A 1 118 ? 2.382 13.827 -18.333 1.00 81.25 118 ALA A C 1
ATOM 901 O O . ALA A 1 118 ? 1.245 14.277 -18.423 1.00 81.25 118 ALA A O 1
ATOM 902 N N . LEU A 1 119 ? 2.588 12.536 -18.049 1.00 79.12 119 LEU A N 1
ATOM 903 C CA . LEU A 1 119 ? 1.505 11.601 -17.718 1.00 79.12 119 LEU A CA 1
ATOM 904 C C . LEU A 1 119 ? 0.826 11.982 -16.398 1.00 79.12 119 LEU A C 1
ATOM 906 O O . LEU A 1 119 ? -0.399 12.045 -16.333 1.00 79.12 119 LEU A O 1
ATOM 910 N N . VAL A 1 120 ? 1.614 12.281 -15.363 1.00 77.44 120 VAL A N 1
ATOM 911 C CA . VAL A 1 120 ? 1.112 12.668 -14.035 1.00 77.44 120 VAL A CA 1
ATOM 912 C C . VAL A 1 120 ? 0.368 14.005 -14.083 1.00 77.44 120 VAL A C 1
ATOM 914 O O . VAL A 1 120 ? -0.646 14.158 -13.406 1.00 77.44 120 VAL A O 1
ATOM 917 N N . SER A 1 121 ? 0.816 14.957 -14.909 1.00 78.19 121 SER A N 1
ATOM 918 C CA . SER A 1 121 ? 0.121 16.234 -15.120 1.00 78.19 121 SER A CA 1
ATOM 919 C C . SER A 1 121 ? -1.109 16.131 -16.036 1.00 78.19 121 SER A C 1
ATOM 921 O O . SER A 1 121 ? -1.798 17.131 -16.237 1.00 78.19 121 SER A O 1
ATOM 923 N N . GLY A 1 122 ? -1.401 14.946 -16.593 1.00 67.81 122 GLY A N 1
ATOM 924 C CA . GLY A 1 122 ? -2.516 14.722 -17.519 1.00 67.81 122 GLY A CA 1
ATOM 925 C C . GLY A 1 122 ? -2.292 15.289 -18.927 1.00 67.81 122 GLY A C 1
ATOM 926 O O . GLY A 1 122 ? -3.250 15.524 -19.655 1.00 67.81 122 GLY A O 1
ATOM 927 N N . GLN A 1 123 ? -1.039 15.539 -19.311 1.00 55.00 123 GLN A N 1
ATOM 928 C CA . GLN A 1 123 ? -0.635 16.207 -20.555 1.00 55.00 123 GLN A CA 1
ATOM 929 C C . GLN A 1 123 ? -0.017 15.267 -21.602 1.00 55.00 123 GLN A C 1
ATOM 931 O O . GLN A 1 123 ? 0.368 15.715 -22.684 1.00 55.00 123 GLN A O 1
ATOM 936 N N . ALA A 1 124 ? 0.105 13.971 -21.314 1.00 56.66 124 ALA A N 1
ATOM 937 C CA . ALA A 1 124 ? 0.685 13.023 -22.257 1.00 56.66 124 ALA A CA 1
ATOM 938 C C . ALA A 1 124 ? -0.248 12.777 -23.454 1.00 56.66 124 ALA A C 1
ATOM 940 O O . ALA A 1 124 ? -1.383 12.326 -23.300 1.00 56.66 124 ALA A O 1
ATOM 941 N N . LYS A 1 125 ? 0.253 13.039 -24.666 1.00 55.28 125 LYS A N 1
ATOM 942 C CA . LYS A 1 125 ? -0.397 12.605 -25.907 1.00 55.28 125 LYS A CA 1
ATOM 943 C C . LYS A 1 125 ? -0.116 11.120 -26.112 1.00 55.28 125 LYS A C 1
ATOM 945 O O . LYS A 1 125 ? 1.044 10.714 -26.132 1.00 55.28 125 LYS A O 1
ATOM 950 N N . THR A 1 126 ? -1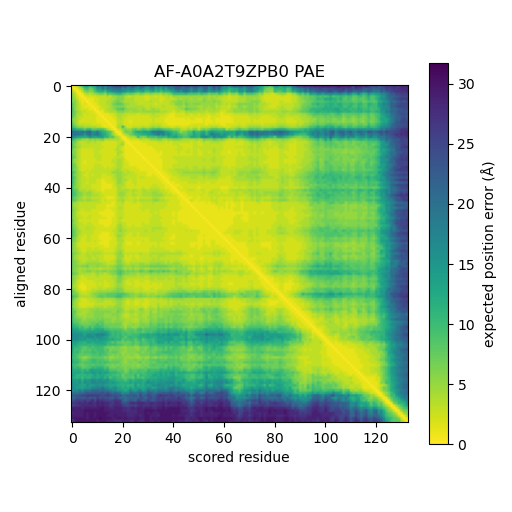.163 10.320 -26.283 1.00 45.34 126 THR A N 1
ATOM 951 C CA . THR A 1 126 ? -1.040 8.918 -26.686 1.00 45.34 126 THR A CA 1
ATOM 952 C C . THR A 1 126 ? -0.379 8.874 -28.062 1.00 45.34 126 THR A C 1
ATOM 954 O O . THR A 1 126 ? -0.920 9.411 -29.030 1.00 45.34 126 THR A O 1
ATOM 957 N N . ALA A 1 127 ? 0.814 8.289 -28.147 1.00 48.59 127 ALA A N 1
ATOM 958 C CA . ALA A 1 127 ? 1.483 8.036 -29.414 1.00 48.59 127 ALA A CA 1
ATOM 959 C C . ALA A 1 127 ? 0.784 6.861 -30.112 1.00 48.59 127 ALA A C 1
ATOM 961 O O . ALA A 1 127 ? 1.256 5.738 -30.038 1.00 48.59 127 ALA A O 1
ATOM 962 N N . ASP A 1 128 ? -0.381 7.125 -30.705 1.00 44.72 128 ASP A N 1
ATOM 963 C CA . ASP A 1 128 ? -0.984 6.284 -31.742 1.00 44.72 128 ASP A CA 1
ATOM 964 C C . ASP A 1 128 ? -2.060 7.071 -32.504 1.00 44.72 128 ASP A C 1
ATOM 966 O O . ASP A 1 128 ? -3.258 6.885 -32.322 1.00 44.72 128 ASP A O 1
ATOM 970 N N . GLN A 1 129 ? -1.600 8.004 -33.343 1.00 41.78 129 GLN A N 1
ATOM 971 C CA . GLN A 1 129 ? -2.245 8.409 -34.601 1.00 41.78 129 GLN A CA 1
ATOM 972 C C . GLN A 1 129 ? -1.167 8.925 -35.567 1.00 41.78 129 GLN A C 1
ATOM 974 O O . GLN A 1 129 ? -1.132 10.101 -35.916 1.00 41.78 129 GLN A O 1
ATOM 979 N N . GLN A 1 130 ? -0.255 8.051 -35.991 1.00 37.84 130 GLN A N 1
ATOM 980 C CA . GLN A 1 130 ? 0.454 8.228 -37.261 1.00 37.84 130 GLN A CA 1
ATOM 981 C C . GLN A 1 130 ? 0.404 6.912 -38.031 1.00 37.84 130 GLN A C 1
ATOM 983 O O . GLN A 1 130 ? 1.333 6.113 -38.043 1.00 37.84 130 GLN A O 1
ATOM 988 N N . GLY A 1 131 ? -0.746 6.710 -38.666 1.00 37.84 131 GLY A N 1
ATOM 989 C CA . GLY A 1 131 ? -0.937 5.786 -39.765 1.00 37.84 131 GLY A CA 1
ATOM 990 C C . GLY A 1 131 ? -1.835 6.448 -40.806 1.00 37.84 131 GLY A C 1
ATOM 991 O O . GLY A 1 131 ? -2.926 6.903 -40.474 1.00 37.84 131 GLY A O 1
ATOM 992 N N . VAL A 1 132 ? -1.361 6.415 -42.051 1.00 35.81 132 VAL A N 1
ATOM 993 C CA . VAL A 1 132 ? -2.029 6.739 -43.323 1.00 35.81 132 VAL A CA 1
ATOM 994 C C . VAL A 1 132 ? -1.960 8.201 -43.789 1.00 35.81 132 VAL A C 1
ATOM 996 O O . VAL A 1 132 ? -2.792 9.043 -43.458 1.00 35.81 132 VAL A O 1
ATOM 999 N N . GLY A 1 133 ? -0.974 8.423 -44.659 1.00 34.09 133 GLY A N 1
ATOM 1000 C CA . GLY A 1 133 ? -0.880 9.469 -45.671 1.00 34.09 133 GLY A CA 1
ATOM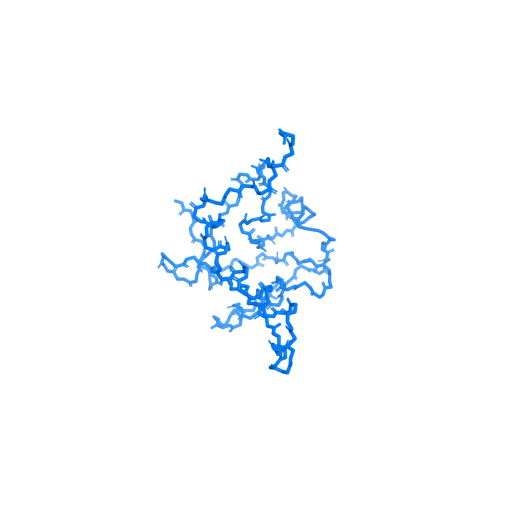 1001 C C . GLY A 1 133 ? 0.138 9.026 -46.707 1.00 34.09 133 GLY A C 1
ATOM 1002 O O . GLY A 1 133 ? 1.334 9.053 -46.351 1.00 34.09 133 GLY A O 1
#

Nearest PDB structures (foldseek):
  5zzo-assembly2_C  TM=5.128E-01  e=3.474E-01  Staphylococcus aureus
  5z7h-assembly2_C  TM=5.319E-01  e=6.315E-01  Staphylococcus aureus
  5z7h-assembly3_F  TM=5.003E-01  e=7.707E-01  Staphylococcus aureus
  5zzo-assembly3_F  TM=4.531E-01  e=4.531E-01  Staphylococcus aureus
  5z7h-assembly2_D  TM=4.527E-01  e=5.529E-01  Staphylococcus aureus